Protein AF-A0A2W4L9F8-F1 (afdb_monomer_lite)

pLDDT: mean 86.03, std 12.28, range [44.97, 95.62]

Radius of gyration: 17.63 Å; chains: 1; bounding box: 40×22×59 Å

Structure (mmCIF, N/CA/C/O backbone):
data_AF-A0A2W4L9F8-F1
#
_entry.id   AF-A0A2W4L9F8-F1
#
loop_
_atom_site.group_PDB
_atom_site.id
_atom_site.type_symbol
_atom_site.label_atom_id
_atom_site.label_alt_id
_atom_site.label_comp_id
_atom_site.label_asym_id
_atom_site.label_entity_id
_atom_site.label_seq_id
_atom_site.pdbx_PDB_ins_code
_atom_site.Cartn_x
_atom_site.Cartn_y
_atom_site.Cartn_z
_atom_site.occupancy
_atom_site.B_iso_or_equiv
_atom_site.auth_seq_id
_atom_site.auth_comp_id
_atom_site.auth_asym_id
_atom_site.auth_atom_id
_atom_site.pdbx_PDB_model_num
ATOM 1 N N . VAL A 1 1 ? 6.898 14.089 -5.008 1.00 84.12 1 VAL A N 1
ATOM 2 C CA . VAL A 1 1 ? 5.949 12.960 -5.147 1.00 84.12 1 VAL A CA 1
ATOM 3 C C . VAL A 1 1 ? 5.052 12.949 -3.922 1.00 84.12 1 VAL A C 1
ATOM 5 O O . VAL A 1 1 ? 5.554 13.198 -2.832 1.00 84.12 1 VAL A O 1
ATOM 8 N N . HIS A 1 2 ? 3.750 12.737 -4.097 1.00 88.38 2 HIS A N 1
ATOM 9 C CA . HIS A 1 2 ? 2.795 12.613 -2.993 1.00 88.38 2 HIS A CA 1
ATOM 10 C C . HIS A 1 2 ? 2.323 11.164 -2.907 1.00 88.38 2 HIS A C 1
ATOM 12 O O . HIS A 1 2 ? 2.048 10.555 -3.937 1.00 88.38 2 HIS A O 1
ATOM 18 N N . HIS A 1 3 ? 2.230 10.635 -1.690 1.00 89.12 3 HIS A N 1
ATOM 19 C CA . HIS A 1 3 ? 1.791 9.268 -1.429 1.00 89.12 3 HIS A CA 1
ATOM 20 C C . HIS A 1 3 ? 0.460 9.305 -0.683 1.00 89.12 3 HIS A C 1
ATOM 22 O O . HIS A 1 3 ? 0.280 10.1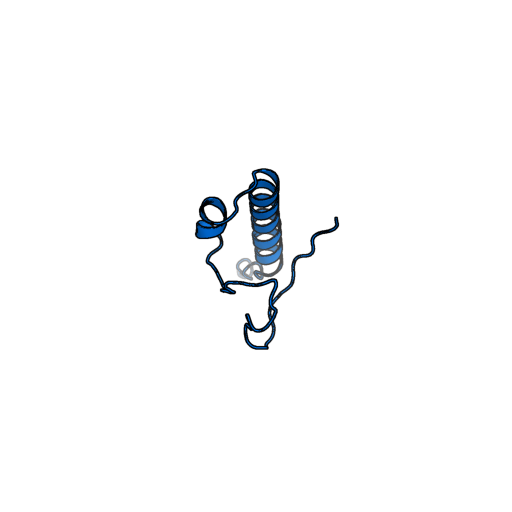18 0.226 1.00 89.12 3 HIS A O 1
ATOM 28 N N . PHE A 1 4 ? -0.461 8.428 -1.069 1.00 89.81 4 PHE A N 1
ATOM 29 C CA . PHE A 1 4 ? -1.793 8.329 -0.485 1.00 89.81 4 PHE A CA 1
ATOM 30 C C . PHE A 1 4 ? -2.032 6.905 0.005 1.00 89.81 4 PHE A C 1
ATOM 32 O O . PHE A 1 4 ? -1.583 5.946 -0.619 1.00 89.81 4 PHE A O 1
ATOM 39 N N . LEU A 1 5 ? -2.762 6.773 1.112 1.00 90.44 5 LEU A N 1
ATOM 40 C CA . LEU A 1 5 ? -3.273 5.488 1.578 1.00 90.44 5 LEU A CA 1
ATOM 41 C C . LEU A 1 5 ? -4.676 5.287 1.026 1.00 90.44 5 LEU A C 1
ATOM 43 O O . LEU A 1 5 ? -5.535 6.154 1.184 1.00 90.44 5 LEU A O 1
ATOM 47 N N . LEU A 1 6 ? -4.898 4.140 0.393 1.00 89.38 6 LEU A N 1
ATOM 48 C CA . LEU A 1 6 ? -6.172 3.775 -0.209 1.00 89.38 6 LEU A CA 1
ATOM 49 C C . LEU A 1 6 ? -6.629 2.428 0.344 1.00 89.38 6 LEU A C 1
ATOM 51 O O . LEU A 1 6 ? -5.827 1.513 0.526 1.00 89.38 6 LEU A O 1
ATOM 55 N N . ALA A 1 7 ? -7.930 2.312 0.594 1.00 87.94 7 ALA A N 1
ATOM 56 C CA . ALA A 1 7 ? -8.562 1.033 0.869 1.00 87.94 7 ALA A CA 1
ATOM 57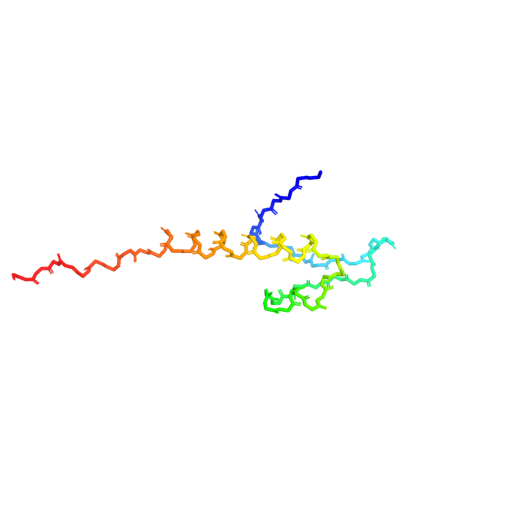 C C . ALA A 1 7 ? -8.981 0.400 -0.461 1.00 87.94 7 ALA A C 1
ATOM 59 O O . ALA A 1 7 ? -9.719 1.009 -1.237 1.00 87.94 7 ALA A O 1
ATOM 60 N N . ALA A 1 8 ? -8.526 -0.825 -0.717 1.00 89.81 8 ALA A N 1
ATOM 61 C CA . ALA A 1 8 ? -9.036 -1.609 -1.830 1.00 89.81 8 ALA A CA 1
ATOM 62 C C . ALA A 1 8 ? -10.473 -2.044 -1.518 1.00 89.81 8 ALA A C 1
ATOM 64 O O . ALA A 1 8 ? -10.711 -2.761 -0.548 1.00 89.81 8 ALA A O 1
ATOM 65 N N . VAL A 1 9 ? -11.427 -1.589 -2.331 1.00 92.88 9 VAL A N 1
ATOM 66 C CA . VAL A 1 9 ? -12.860 -1.914 -2.184 1.00 92.88 9 VAL A CA 1
ATOM 67 C C . VAL A 1 9 ? -13.362 -2.900 -3.245 1.00 92.88 9 VAL A C 1
ATOM 69 O O . VAL A 1 9 ? -14.507 -3.335 -3.184 1.00 92.88 9 VAL A O 1
ATOM 72 N N . GLY A 1 10 ? -12.517 -3.253 -4.216 1.00 93.56 10 GLY A N 1
ATOM 73 C CA . GLY A 1 10 ? -12.820 -4.170 -5.314 1.00 93.56 10 GLY A CA 1
ATOM 74 C C . GLY A 1 10 ? -11.761 -4.110 -6.420 1.00 93.56 10 GLY A C 1
ATOM 75 O O . GLY A 1 10 ? -10.771 -3.389 -6.288 1.00 93.56 10 GLY A O 1
ATOM 76 N N . GLY A 1 11 ? -12.000 -4.843 -7.512 1.00 93.31 11 GLY A N 1
ATOM 77 C CA . GLY A 1 11 ? -11.088 -4.958 -8.655 1.00 93.31 11 GLY A CA 1
ATOM 78 C C . GLY A 1 11 ? -10.140 -6.156 -8.569 1.00 93.31 11 GLY A C 1
ATOM 79 O O . GLY A 1 11 ? -10.113 -6.880 -7.575 1.00 93.31 11 GLY A O 1
ATOM 80 N N . GLU A 1 12 ? -9.369 -6.356 -9.635 1.00 93.31 12 GLU A N 1
ATOM 81 C CA . GLU A 1 12 ? -8.386 -7.432 -9.777 1.00 93.31 12 GLU A CA 1
ATOM 82 C C . GLU A 1 12 ? -7.012 -6.827 -10.081 1.00 93.31 12 GLU A C 1
ATOM 84 O O . GLU A 1 12 ? -6.915 -5.745 -10.666 1.00 93.31 12 GLU A O 1
ATOM 89 N N . LEU A 1 13 ? -5.946 -7.503 -9.652 1.00 93.62 13 LEU A N 1
ATOM 90 C CA . LEU A 1 13 ? -4.588 -7.082 -9.980 1.00 93.62 13 LEU A CA 1
ATOM 91 C C . LEU A 1 13 ? -4.290 -7.393 -11.454 1.00 93.62 13 LEU A C 1
ATOM 93 O O . LEU A 1 13 ? -4.704 -8.434 -11.956 1.00 93.62 13 LEU A O 1
ATOM 97 N N . SER A 1 14 ? -3.560 -6.505 -12.128 1.00 92.56 14 SER A N 1
ATOM 98 C CA . SER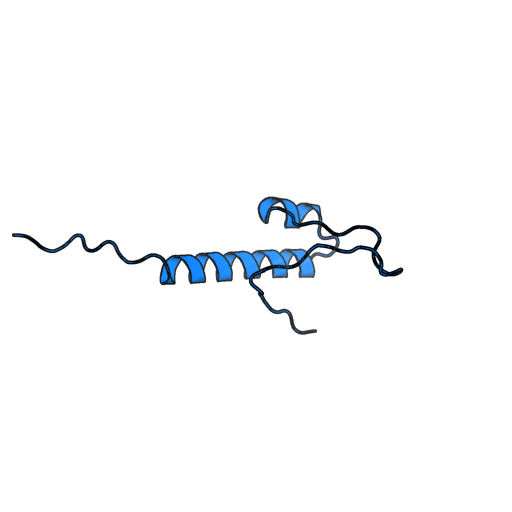 A 1 14 ? -3.144 -6.671 -13.523 1.00 92.56 14 SER A CA 1
ATOM 99 C C . SER A 1 14 ? -1.696 -6.222 -13.696 1.00 92.56 14 SER A C 1
ATOM 101 O O . SER A 1 14 ? -1.340 -5.114 -13.296 1.00 92.56 14 SER A O 1
ATOM 103 N N . ASP A 1 15 ? -0.883 -7.085 -14.293 1.00 94.31 15 ASP A N 1
ATOM 104 C CA . ASP A 1 15 ? 0.493 -6.844 -14.738 1.00 94.31 15 ASP A CA 1
ATOM 105 C C . ASP A 1 15 ? 0.575 -6.662 -16.264 1.00 94.31 15 ASP A C 1
ATOM 107 O O . ASP A 1 15 ? 1.646 -6.748 -16.849 1.00 94.31 15 ASP A O 1
ATOM 111 N N . ALA A 1 16 ? -0.553 -6.402 -16.935 1.00 93.56 16 ALA A N 1
ATOM 112 C CA . ALA A 1 16 ? -0.591 -6.275 -18.394 1.00 93.56 16 ALA A CA 1
ATOM 113 C C . ALA A 1 16 ? 0.193 -5.062 -18.938 1.00 93.56 16 ALA A C 1
ATOM 115 O O . ALA A 1 16 ? 0.406 -4.961 -20.148 1.00 93.56 16 ALA A O 1
ATOM 116 N N . ASP A 1 17 ? 0.579 -4.127 -18.067 1.00 95.62 17 ASP A N 1
ATOM 117 C CA . ASP A 1 17 ? 1.410 -2.985 -18.427 1.00 95.62 17 ASP A CA 1
ATOM 118 C C . ASP A 1 17 ? 2.873 -3.417 -18.606 1.00 95.62 17 ASP A C 1
ATOM 120 O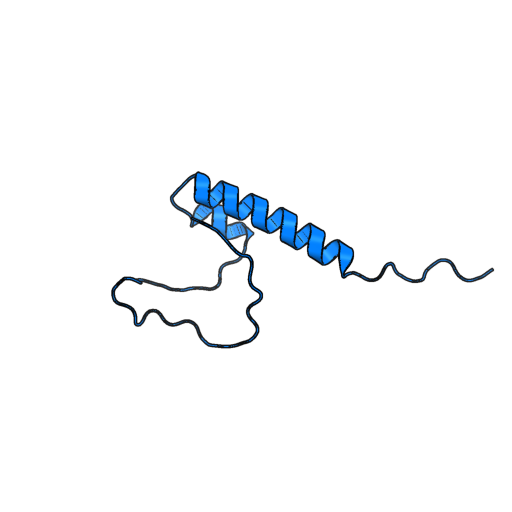 O . ASP A 1 17 ? 3.442 -4.096 -17.757 1.00 95.62 17 ASP A O 1
ATOM 124 N N . VAL A 1 18 ? 3.500 -2.987 -19.703 1.00 94.06 18 VAL A N 1
ATOM 125 C CA . VAL A 1 18 ? 4.889 -3.333 -20.044 1.00 94.06 18 VAL A CA 1
ATOM 126 C C . VAL A 1 18 ? 5.905 -2.849 -19.003 1.00 94.06 18 VAL A C 1
ATOM 128 O O . VAL A 1 18 ? 6.994 -3.417 -18.900 1.00 94.06 18 VAL A O 1
ATOM 131 N N . GLU A 1 19 ? 5.569 -1.820 -18.225 1.00 94.25 19 GLU A N 1
ATOM 132 C CA . GLU A 1 19 ? 6.421 -1.311 -17.147 1.00 94.25 19 GLU A CA 1
ATOM 133 C C . GLU A 1 19 ? 6.323 -2.156 -15.860 1.00 94.25 19 GLU A C 1
ATOM 135 O O . GLU A 1 19 ? 7.098 -1.943 -14.923 1.00 94.25 19 GLU A O 1
ATOM 140 N N . VAL A 1 20 ? 5.413 -3.138 -15.802 1.00 93.06 20 VAL A N 1
ATOM 141 C CA . VAL A 1 20 ? 5.144 -3.968 -14.620 1.00 93.06 20 VAL A CA 1
ATOM 142 C C . VAL A 1 20 ? 5.525 -5.422 -14.891 1.00 93.06 20 VAL A C 1
ATOM 144 O O . VAL A 1 20 ? 5.006 -6.075 -15.782 1.00 93.06 20 VAL A O 1
ATOM 147 N N . THR A 1 21 ? 6.444 -5.959 -14.087 1.00 92.69 21 THR A N 1
ATOM 148 C CA . THR A 1 21 ? 6.832 -7.381 -14.176 1.00 92.69 21 THR A CA 1
ATOM 149 C C . THR A 1 21 ? 5.944 -8.292 -13.330 1.00 92.69 21 THR A C 1
ATOM 151 O O . THR A 1 21 ? 5.709 -9.434 -13.704 1.00 92.69 21 THR A O 1
ATOM 154 N N . GLU A 1 22 ? 5.491 -7.816 -12.170 1.00 93.12 22 GLU A N 1
ATOM 15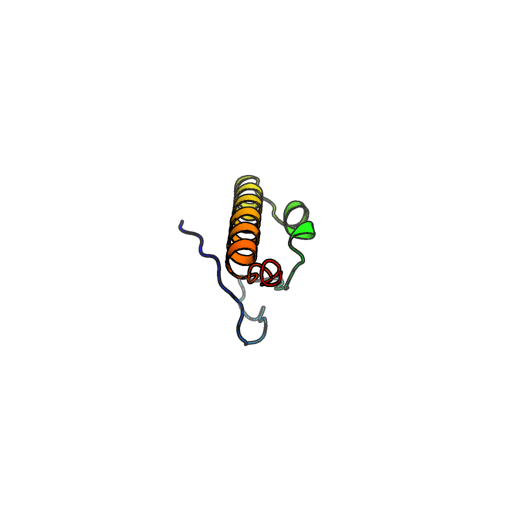5 C CA . GLU A 1 22 ? 4.641 -8.568 -11.245 1.00 93.12 22 GLU A CA 1
ATOM 156 C C . GLU A 1 22 ? 3.838 -7.587 -10.388 1.00 93.12 22 GLU A C 1
ATOM 158 O O . GLU A 1 22 ? 4.340 -6.528 -9.997 1.00 93.12 22 GLU A O 1
ATOM 163 N N . VAL A 1 23 ? 2.609 -7.967 -10.040 1.00 94.12 23 VAL A N 1
ATOM 164 C CA . VAL A 1 23 ? 1.784 -7.249 -9.071 1.00 94.12 23 VAL A CA 1
ATOM 165 C C . VAL A 1 23 ? 1.202 -8.220 -8.046 1.00 94.12 23 VAL A C 1
ATOM 167 O O . VAL A 1 23 ? 0.682 -9.282 -8.380 1.00 94.12 23 VAL A O 1
ATOM 170 N N . ALA A 1 24 ? 1.283 -7.855 -6.768 1.00 93.25 24 ALA A N 1
ATOM 171 C CA . ALA A 1 24 ? 0.776 -8.685 -5.685 1.00 93.25 24 ALA A CA 1
ATOM 172 C C . ALA A 1 24 ? 0.307 -7.844 -4.498 1.00 93.25 24 ALA A C 1
ATOM 174 O O . ALA A 1 24 ? 0.930 -6.845 -4.131 1.00 93.25 24 ALA A O 1
ATOM 175 N N . TRP A 1 25 ? -0.743 -8.320 -3.827 1.00 92.56 25 TRP A N 1
ATOM 176 C CA . TRP A 1 25 ? -1.014 -7.928 -2.449 1.00 9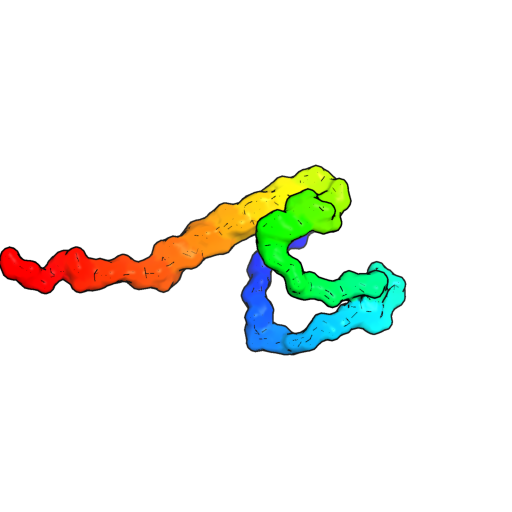2.56 25 TRP A CA 1
ATOM 177 C C . TRP A 1 25 ? 0.002 -8.609 -1.545 1.00 92.56 25 TRP A C 1
ATOM 179 O O . TRP A 1 25 ? 0.175 -9.827 -1.590 1.00 92.56 25 TRP A O 1
ATOM 189 N N . VAL A 1 26 ? 0.669 -7.826 -0.708 1.00 91.88 26 VAL A N 1
ATOM 190 C CA . VAL A 1 26 ? 1.711 -8.330 0.184 1.00 91.88 26 VAL A CA 1
ATOM 191 C C . VAL A 1 26 ? 1.394 -7.959 1.630 1.00 91.88 26 VAL A C 1
ATOM 193 O O . VAL A 1 26 ? 0.900 -6.857 1.884 1.00 91.88 26 VAL A O 1
ATOM 196 N N . PRO A 1 27 ? 1.672 -8.848 2.600 1.00 90.38 27 PRO A N 1
ATOM 197 C CA . PRO A 1 27 ? 1.575 -8.496 4.009 1.00 90.38 27 PRO A CA 1
ATOM 198 C C . PRO A 1 27 ? 2.481 -7.307 4.348 1.00 90.38 27 PRO A C 1
ATOM 200 O O . PRO A 1 27 ? 3.614 -7.228 3.879 1.00 90.38 27 PRO A O 1
ATOM 203 N N . PHE A 1 28 ? 2.031 -6.413 5.231 1.00 85.12 28 PHE A N 1
ATOM 204 C CA . PHE A 1 28 ? 2.834 -5.254 5.654 1.00 85.12 28 PHE A CA 1
ATOM 205 C C . PHE A 1 28 ? 4.191 -5.646 6.251 1.00 85.12 28 PHE A C 1
ATOM 207 O O . PHE A 1 28 ? 5.195 -4.989 5.982 1.00 85.12 28 PHE A O 1
ATOM 214 N N . ALA A 1 29 ? 4.238 -6.749 7.006 1.00 84.75 29 ALA A N 1
ATOM 215 C CA . ALA A 1 29 ? 5.475 -7.288 7.575 1.00 84.75 29 ALA A CA 1
ATOM 216 C C . ALA A 1 29 ? 6.522 -7.646 6.502 1.00 84.75 29 ALA A C 1
ATOM 218 O O . ALA A 1 29 ? 7.720 -7.639 6.774 1.00 84.75 29 ALA A O 1
ATOM 219 N N . ASP A 1 30 ? 6.077 -7.900 5.270 1.00 91.00 30 ASP A N 1
ATOM 220 C CA . ASP A 1 30 ? 6.930 -8.262 4.145 1.00 91.00 30 ASP A CA 1
ATOM 221 C C . ASP A 1 30 ? 7.386 -7.064 3.304 1.00 91.00 30 ASP A C 1
ATOM 223 O O . ASP A 1 30 ? 8.254 -7.215 2.442 1.00 91.00 30 ASP A O 1
ATOM 227 N N . LEU A 1 31 ? 6.848 -5.863 3.532 1.00 90.19 31 LEU A N 1
ATOM 228 C CA . LEU A 1 31 ? 7.212 -4.688 2.734 1.00 90.19 31 LEU A CA 1
ATOM 229 C C . LEU A 1 31 ? 8.675 -4.290 2.933 1.00 90.19 31 LEU A C 1
ATOM 231 O O . LEU A 1 31 ? 9.362 -3.978 1.965 1.00 90.19 31 LEU A O 1
ATOM 235 N N . GLN A 1 32 ? 9.185 -4.383 4.162 1.00 86.25 32 GLN A N 1
ATOM 236 C CA . GLN A 1 32 ? 10.569 -4.012 4.481 1.00 86.25 32 GLN A CA 1
ATOM 237 C C . GLN A 1 32 ? 11.602 -4.835 3.696 1.00 86.25 32 GLN A C 1
ATOM 239 O O . GLN A 1 32 ? 12.660 -4.318 3.353 1.00 86.25 32 GLN A O 1
ATOM 244 N N . ARG A 1 33 ? 11.295 -6.102 3.382 1.00 90.19 33 ARG A N 1
ATOM 245 C CA . ARG A 1 33 ? 12.172 -6.983 2.590 1.00 90.19 33 ARG A CA 1
ATOM 246 C C . ARG A 1 33 ? 11.967 -6.858 1.078 1.00 90.19 33 ARG A C 1
ATOM 248 O O . ARG A 1 33 ? 12.830 -7.294 0.326 1.00 90.19 33 ARG A O 1
ATOM 255 N N . LYS A 1 34 ? 10.819 -6.337 0.635 1.00 91.56 34 LYS A N 1
ATOM 256 C CA . LYS A 1 34 ? 10.456 -6.224 -0.787 1.00 91.56 34 LYS A CA 1
ATOM 257 C C . LYS A 1 34 ? 10.818 -4.867 -1.391 1.00 91.56 34 LYS A C 1
ATOM 259 O O . LYS A 1 34 ? 11.112 -4.812 -2.578 1.00 91.56 34 LYS A O 1
ATOM 264 N N . LEU A 1 35 ? 10.803 -3.798 -0.595 1.00 92.94 35 LEU A N 1
ATOM 265 C CA . LEU A 1 35 ? 11.113 -2.444 -1.054 1.00 92.94 35 LEU A CA 1
ATOM 266 C C . LEU A 1 35 ? 12.624 -2.227 -1.157 1.00 92.94 35 LEU A C 1
ATOM 268 O O . LEU A 1 35 ? 13.371 -2.419 -0.187 1.00 92.94 35 LEU A O 1
ATOM 272 N N . ALA A 1 36 ? 13.065 -1.808 -2.341 1.00 92.62 36 ALA A N 1
ATOM 273 C CA . ALA A 1 36 ? 14.478 -1.665 -2.662 1.00 92.62 36 ALA A CA 1
ATOM 274 C C . ALA A 1 36 ? 15.089 -0.449 -1.955 1.00 92.62 36 ALA A C 1
ATOM 276 O O . ALA A 1 36 ? 16.191 -0.538 -1.394 1.00 92.62 36 ALA A O 1
ATOM 277 N N . TYR A 1 37 ? 14.362 0.668 -1.909 1.00 93.25 37 TYR A N 1
ATOM 278 C CA . TYR A 1 37 ? 14.905 1.936 -1.439 1.00 93.25 37 TYR A CA 1
ATOM 279 C C . TYR A 1 37 ? 14.546 2.233 0.024 1.00 93.25 37 TYR A C 1
ATOM 281 O O . TYR A 1 37 ? 13.554 1.759 0.580 1.00 93.25 37 TYR A O 1
ATOM 289 N N . ALA A 1 38 ? 15.432 2.962 0.707 1.00 93.62 38 ALA A N 1
ATOM 290 C CA . ALA A 1 38 ? 15.301 3.227 2.141 1.00 93.62 38 ALA A CA 1
ATOM 291 C C . ALA A 1 38 ? 14.139 4.173 2.467 1.00 93.62 38 ALA A C 1
ATOM 293 O O . ALA A 1 38 ? 13.466 3.987 3.479 1.00 93.62 38 ALA A O 1
ATOM 294 N N . ASP A 1 39 ? 13.894 5.147 1.599 1.00 93.31 39 ASP A N 1
ATOM 295 C CA . ASP A 1 39 ? 12.778 6.085 1.689 1.00 93.31 39 ASP A CA 1
ATOM 296 C C . ASP A 1 39 ? 11.425 5.385 1.499 1.00 93.31 39 ASP A C 1
ATOM 298 O O . ASP A 1 39 ? 10.488 5.658 2.247 1.00 93.31 39 ASP A O 1
ATOM 302 N N . GLU A 1 40 ? 11.331 4.419 0.582 1.00 93.62 40 GLU A N 1
ATOM 303 C CA . GLU A 1 40 ? 10.143 3.570 0.423 1.00 93.62 40 GLU A CA 1
ATOM 304 C C . GLU A 1 40 ? 9.851 2.770 1.699 1.00 93.62 40 GLU A C 1
ATOM 306 O O . GLU A 1 40 ? 8.707 2.694 2.155 1.00 93.62 40 GLU A O 1
ATOM 311 N N . ARG A 1 41 ? 10.891 2.196 2.317 1.00 93.81 41 ARG A N 1
ATOM 312 C CA . ARG A 1 41 ? 10.768 1.463 3.586 1.00 93.81 41 ARG A CA 1
ATOM 313 C C . ARG A 1 41 ? 10.332 2.363 4.739 1.00 93.81 41 ARG A C 1
ATOM 315 O O . ARG A 1 41 ? 9.493 1.950 5.544 1.00 93.81 41 ARG A O 1
ATOM 322 N N . GLU A 1 42 ? 10.869 3.578 4.815 1.00 92.50 42 GLU A N 1
ATOM 323 C CA . GLU A 1 42 ? 10.460 4.580 5.803 1.00 92.50 42 GLU A CA 1
ATOM 324 C C . GLU A 1 42 ? 8.996 4.995 5.593 1.00 92.50 42 GLU A C 1
ATOM 326 O O . GLU A 1 42 ? 8.216 5.060 6.547 1.00 92.50 42 GLU A O 1
ATOM 331 N N . LEU A 1 43 ? 8.595 5.218 4.339 1.00 92.00 43 LEU A N 1
ATOM 332 C CA . LEU A 1 43 ? 7.217 5.533 3.976 1.00 92.00 43 LEU A CA 1
ATOM 333 C C . LEU A 1 43 ? 6.254 4.405 4.374 1.00 92.00 43 LEU A C 1
ATOM 335 O O . LEU A 1 43 ? 5.202 4.682 4.952 1.00 92.00 43 LEU A O 1
ATOM 339 N N . ALA A 1 44 ? 6.617 3.147 4.117 1.00 91.81 44 ALA A N 1
ATOM 340 C CA . ALA A 1 44 ? 5.827 1.986 4.525 1.00 91.81 44 ALA A CA 1
ATOM 341 C C . ALA A 1 44 ? 5.678 1.888 6.056 1.00 91.81 44 ALA A C 1
ATOM 343 O O . ALA A 1 44 ? 4.612 1.514 6.546 1.00 91.81 44 ALA A O 1
ATOM 344 N N . GLY A 1 45 ? 6.711 2.270 6.817 1.00 91.88 45 GLY A N 1
ATOM 345 C CA . GLY A 1 45 ? 6.634 2.378 8.279 1.00 91.88 45 GLY A CA 1
ATOM 346 C C . GLY A 1 45 ? 5.610 3.424 8.731 1.00 91.88 45 GLY A C 1
ATOM 347 O O . GLY A 1 45 ? 4.704 3.112 9.504 1.00 91.88 45 GLY A O 1
ATOM 348 N N . LYS A 1 46 ? 5.675 4.638 8.169 1.00 92.75 46 LYS A N 1
ATOM 349 C CA . LYS A 1 46 ? 4.706 5.718 8.454 1.00 92.75 46 LYS A CA 1
ATOM 350 C C . LYS A 1 46 ? 3.274 5.325 8.086 1.00 92.75 46 LYS A C 1
ATOM 352 O O . LYS A 1 46 ? 2.331 5.640 8.810 1.00 92.75 46 LYS A O 1
ATOM 357 N N . ALA A 1 47 ? 3.098 4.624 6.967 1.00 91.81 47 ALA A N 1
ATOM 358 C CA . ALA A 1 47 ? 1.802 4.102 6.550 1.00 91.81 47 ALA A CA 1
ATOM 359 C C . ALA A 1 47 ? 1.191 3.160 7.599 1.00 91.81 47 ALA A C 1
ATOM 361 O O . ALA A 1 47 ? -0.000 3.265 7.894 1.00 91.81 47 ALA A O 1
ATOM 362 N N . LEU A 1 48 ? 2.005 2.279 8.187 1.00 90.31 48 LEU A N 1
ATOM 363 C CA . LEU A 1 48 ? 1.558 1.349 9.220 1.00 90.31 48 LEU A CA 1
ATOM 364 C C . LEU A 1 48 ? 1.093 2.085 10.482 1.00 90.31 48 LEU A C 1
ATOM 366 O O . LEU A 1 48 ? 0.014 1.793 10.991 1.00 90.31 48 LEU A O 1
ATOM 370 N N . GLU A 1 49 ? 1.853 3.081 10.941 1.00 91.75 49 GLU A N 1
ATOM 371 C CA . GLU A 1 49 ? 1.471 3.910 12.093 1.00 91.75 49 GLU A CA 1
ATOM 372 C C . GLU A 1 49 ? 0.118 4.606 11.874 1.00 91.75 49 GLU A C 1
ATOM 374 O O . GLU A 1 49 ? -0.739 4.612 12.761 1.00 91.75 49 GLU A O 1
ATOM 379 N N . LEU A 1 50 ? -0.113 5.146 10.671 1.00 92.00 50 LEU A N 1
ATOM 380 C CA . LEU A 1 50 ? -1.378 5.793 10.315 1.00 92.00 50 LEU A CA 1
ATOM 381 C C . LEU A 1 50 ? -2.549 4.807 10.273 1.00 92.00 50 LEU A C 1
ATOM 383 O O . LEU A 1 50 ? -3.644 5.145 10.728 1.00 92.00 50 LEU A O 1
ATOM 387 N N . ILE A 1 51 ? -2.332 3.601 9.746 1.00 89.94 51 ILE A N 1
ATOM 388 C CA . ILE A 1 51 ? -3.355 2.551 9.690 1.00 89.94 51 ILE A CA 1
ATOM 389 C C . ILE A 1 51 ? -3.737 2.097 11.099 1.00 89.94 51 ILE A C 1
ATOM 391 O O . ILE A 1 51 ? -4.927 2.019 11.404 1.00 89.94 51 ILE A O 1
ATOM 395 N N . GLU A 1 52 ? -2.765 1.840 11.972 1.00 90.56 52 GLU A N 1
ATOM 396 C CA . GLU A 1 52 ? -3.041 1.437 13.355 1.00 90.56 52 GLU A CA 1
ATOM 397 C C . GLU A 1 52 ? -3.742 2.555 14.139 1.00 90.56 52 GLU A C 1
ATOM 399 O O . GLU A 1 52 ? -4.732 2.306 14.832 1.00 90.56 52 GLU A O 1
ATOM 404 N N . ALA A 1 53 ? -3.330 3.811 13.944 1.00 89.19 53 ALA A N 1
ATOM 405 C CA . ALA A 1 53 ? -4.025 4.957 14.522 1.00 89.19 53 ALA A CA 1
ATOM 406 C C . ALA A 1 53 ? -5.467 5.098 14.002 1.00 89.19 53 ALA A C 1
ATOM 408 O O . ALA A 1 53 ? -6.363 5.459 14.768 1.00 89.19 53 ALA A O 1
ATOM 409 N N . ALA A 1 54 ? -5.716 4.828 12.717 1.00 87.31 54 ALA A N 1
ATOM 410 C CA . ALA A 1 54 ? -7.059 4.859 12.143 1.00 87.31 54 ALA A CA 1
ATOM 411 C C . ALA A 1 54 ? -7.934 3.722 12.687 1.00 87.31 54 ALA A C 1
ATOM 413 O O . ALA A 1 54 ? -9.069 3.975 13.091 1.00 87.31 54 ALA A O 1
ATOM 414 N N . LYS A 1 55 ? -7.400 2.496 12.774 1.00 85.31 55 LYS A N 1
ATOM 415 C CA . LYS A 1 55 ? -8.093 1.351 13.384 1.00 85.31 55 LYS A CA 1
ATOM 416 C C . LYS A 1 55 ? -8.491 1.652 14.824 1.00 85.31 55 LYS A C 1
ATOM 418 O O . LYS A 1 55 ? -9.656 1.490 15.157 1.00 85.31 55 LYS A O 1
ATOM 423 N N . ALA A 1 56 ? -7.574 2.176 15.640 1.00 86.00 56 ALA A N 1
ATOM 424 C CA . ALA A 1 56 ? -7.848 2.513 17.039 1.00 86.00 56 ALA A CA 1
ATOM 425 C C . ALA A 1 56 ? -8.997 3.523 17.218 1.00 86.00 56 ALA A C 1
ATOM 427 O O . ALA A 1 56 ? -9.707 3.471 18.217 1.00 86.00 56 ALA A O 1
ATOM 428 N N . ARG A 1 57 ? -9.204 4.431 16.253 1.00 83.44 57 ARG A N 1
ATOM 429 C CA . ARG A 1 57 ? -10.335 5.379 16.258 1.00 83.44 57 ARG A CA 1
ATOM 430 C C . ARG A 1 57 ? -11.654 4.744 15.819 1.00 83.44 57 ARG A C 1
ATOM 432 O O . ARG A 1 57 ? -12.711 5.268 16.154 1.00 83.44 57 ARG A O 1
ATOM 439 N N . LEU A 1 58 ? -11.586 3.678 15.024 1.00 76.81 58 LEU A N 1
ATOM 440 C CA . LEU A 1 58 ? -12.744 2.977 14.470 1.00 76.81 58 LEU A CA 1
ATOM 441 C C . LEU A 1 58 ? -13.208 1.817 15.352 1.00 76.81 58 LEU A C 1
ATOM 443 O O . LEU A 1 58 ? -14.359 1.407 15.230 1.00 76.81 58 LEU A O 1
ATOM 447 N N . THR A 1 59 ? -12.354 1.302 16.238 1.00 73.06 59 THR A N 1
ATOM 448 C CA . THR A 1 59 ? -12.761 0.340 17.262 1.00 73.06 59 THR A CA 1
ATOM 449 C C . THR A 1 59 ? -13.678 1.059 18.254 1.00 73.06 59 THR A C 1
ATOM 451 O O . THR A 1 59 ? -13.211 1.964 18.951 1.00 73.06 59 THR A O 1
ATOM 454 N N . PRO A 1 60 ? -14.975 0.709 18.343 1.00 62.16 60 PRO A N 1
ATOM 455 C CA . PRO A 1 60 ? -15.844 1.298 19.348 1.00 62.16 60 PRO A CA 1
ATOM 456 C C . PRO A 1 60 ? -15.233 1.015 20.720 1.00 62.16 60 PRO A C 1
ATOM 458 O O . PRO A 1 60 ? -14.912 -0.136 21.019 1.00 62.16 60 PRO A O 1
ATOM 461 N N . ARG A 1 61 ? -15.050 2.049 21.551 1.00 61.12 61 ARG A N 1
ATOM 462 C CA . ARG A 1 61 ? -14.785 1.845 22.981 1.00 61.12 61 ARG A CA 1
ATOM 463 C C . ARG A 1 61 ? -15.926 0.965 23.482 1.00 61.12 61 ARG A C 1
ATOM 465 O O . ARG A 1 61 ? -17.075 1.390 23.372 1.00 61.12 61 ARG A O 1
ATOM 472 N N . SER A 1 62 ? -15.626 -0.255 23.931 1.00 55.41 62 SER A N 1
ATOM 473 C CA . SER A 1 62 ? -16.650 -1.127 24.495 1.00 55.41 62 SER A CA 1
ATOM 474 C C . SER A 1 62 ? -17.398 -0.337 25.562 1.00 55.41 62 SER A C 1
ATOM 476 O O . SER A 1 62 ? -16.799 0.356 26.389 1.00 55.41 62 SER A O 1
ATOM 478 N N . SER A 1 63 ? -18.719 -0.363 25.464 1.00 54.59 63 SER A N 1
ATOM 479 C CA . SER A 1 63 ? -19.648 0.253 26.399 1.00 54.59 63 SER A CA 1
ATOM 480 C C . SER A 1 63 ? -19.650 -0.520 27.720 1.00 54.59 63 SER A C 1
ATOM 482 O O . SER A 1 63 ? -20.694 -0.997 28.138 1.00 54.59 63 SER A O 1
ATOM 484 N N . ASP A 1 64 ? -18.496 -0.675 28.361 1.00 58.56 64 ASP A N 1
ATOM 485 C CA . ASP A 1 64 ? -18.381 -1.290 29.680 1.00 58.56 64 ASP A CA 1
ATOM 486 C C . ASP A 1 64 ? -18.030 -0.197 30.685 1.00 58.56 64 ASP A C 1
ATOM 488 O O . ASP A 1 64 ? -16.871 -0.001 31.027 1.00 58.56 64 ASP A O 1
ATOM 492 N N . GLU A 1 65 ? -19.049 0.572 31.068 1.00 55.38 65 GLU A N 1
ATOM 493 C CA . GLU A 1 65 ? -19.159 1.289 32.349 1.00 55.38 65 GLU A CA 1
ATOM 494 C C . GLU A 1 65 ? -20.604 1.815 32.485 1.00 55.38 65 GLU A C 1
ATOM 496 O O . GLU A 1 65 ? -20.874 3.013 32.563 1.00 55.38 65 GLU A O 1
ATOM 501 N N . ALA A 1 66 ? -21.575 0.897 32.438 1.00 59.16 66 ALA A N 1
ATOM 502 C CA . ALA A 1 66 ? -22.955 1.167 32.833 1.00 59.16 66 ALA A CA 1
ATOM 503 C C . ALA A 1 66 ? -23.497 -0.005 33.670 1.00 59.16 66 ALA A C 1
ATOM 505 O O . ALA A 1 66 ? -23.718 -1.094 33.142 1.00 59.16 66 ALA A O 1
ATOM 506 N N . GLY A 1 67 ? -23.729 0.267 34.958 1.00 56.75 67 GLY A N 1
ATOM 507 C CA . GLY A 1 67 ? -24.315 -0.620 35.976 1.00 56.75 67 GLY A CA 1
ATOM 508 C C . GLY A 1 67 ? -23.263 -1.047 37.003 1.00 56.75 67 GLY A C 1
ATOM 509 O O . GLY A 1 67 ? -22.285 -1.681 36.623 1.00 56.75 67 GLY A O 1
ATOM 510 N N . ASP A 1 68 ? -23.342 -0.722 38.292 1.00 44.97 68 ASP A N 1
ATOM 511 C CA . ASP A 1 68 ? -24.382 -0.179 39.188 1.00 44.97 68 ASP A CA 1
ATOM 512 C C . ASP A 1 68 ? -23.670 0.674 40.261 1.00 44.97 68 ASP A C 1
ATOM 514 O O . ASP A 1 68 ? -22.561 0.258 40.680 1.00 44.97 68 ASP A O 1
#

Secondary structure (DSSP, 8-state):
---------S------STT-S------HHHHHHH--SHHHHHHHHHHHHHHHHHHHHHS---------

Organism: NCBI:txid37925

Foldseek 3Di:
DDDDDDDDPDDDDDQPDPVRPDDDDDDLVCQCVVDDDPVSNVVSVVVVVVVVVVVVVVPPPPPPDDDD

Sequence (68 aa):
VHHFLLAAVGGELSDADVEVTEVAWVPFADLQRKLAYADERELAGKALELIEAAKARLTPRSSDEAGD